Protein AF-A0A150I1Y5-F1 (afdb_monomer_lite)

Radius of gyration: 14.33 Å; chains: 1; bounding box: 32×34×32 Å

Sequence (72 aa):
MNQNLRPLSIIYNQKSGFHAAQQDEVYERLMTFWTQHGFEIQVFELNQKVDFDEMMKSVLSRHQQADLCVLW

Secondary structure (DSSP, 8-state):
----PEEEEEEEEGGG-GGGG--HHHHHHHHHHHHHTTEEEEEEEE-TTS-HHHHHHHHHHHHHHHHHHTT-

pLDDT: mean 79.7, std 14.81, range [35.06, 95.25]

Organism: NCBI:txid52133

Foldseek 3Di:
DPLLAQEDEAEAEPPPCPVVPPCVVVVVVVVVVSVVVRHDYDYHYDDPPDDPVVVVVVVVVVNVVSVVVVPD

InterPro domains:
  IPR008254 Flavodoxin/nitric oxide synthase [PS50902] (8-72)

Structure (mmCIF, N/CA/C/O backbone):
data_AF-A0A150I1Y5-F1
#
_entry.id   AF-A0A150I1Y5-F1
#
loop_
_atom_site.group_PDB
_atom_site.id
_atom_site.type_symbol
_atom_site.label_atom_id
_atom_site.label_alt_id
_atom_site.label_comp_id
_atom_site.label_asym_id
_atom_site.label_entity_id
_atom_site.label_seq_id
_atom_site.pdbx_PDB_ins_code
_atom_site.Cartn_x
_atom_site.Cartn_y
_atom_site.Cartn_z
_atom_site.occupancy
_atom_site.B_iso_or_equiv
_atom_site.auth_seq_id
_atom_site.auth_comp_id
_atom_site.auth_asym_id
_atom_site.auth_atom_id
_atom_site.pdbx_PDB_model_num
ATOM 1 N N . MET A 1 1 ? -11.600 -11.696 18.743 1.00 35.06 1 MET A N 1
ATOM 2 C CA . MET A 1 1 ? -12.489 -10.912 17.859 1.00 35.06 1 MET A CA 1
ATOM 3 C C . MET A 1 1 ? -11.918 -11.008 16.459 1.00 35.06 1 MET A C 1
ATOM 5 O O . MET A 1 1 ? -10.816 -10.520 16.255 1.00 35.06 1 MET A O 1
ATOM 9 N N . ASN A 1 2 ? -12.603 -11.700 15.548 1.00 45.53 2 ASN A N 1
ATOM 10 C CA . ASN A 1 2 ? -12.176 -11.830 14.155 1.00 45.53 2 ASN A CA 1
ATOM 11 C C . ASN A 1 2 ? -12.562 -10.531 13.433 1.00 45.53 2 ASN A C 1
ATOM 13 O O . ASN A 1 2 ? -13.655 -10.410 12.889 1.00 45.53 2 ASN A O 1
ATOM 17 N N . GLN A 1 3 ? -11.741 -9.492 13.587 1.00 56.12 3 GLN A N 1
ATOM 18 C CA . GLN A 1 3 ? -11.918 -8.257 12.830 1.00 56.12 3 GLN A CA 1
ATOM 19 C C . GLN A 1 3 ? -11.538 -8.606 11.389 1.00 56.12 3 GLN A C 1
ATOM 21 O O . GLN A 1 3 ? -10.361 -8.821 11.116 1.00 56.12 3 GLN A O 1
ATOM 26 N N . ASN A 1 4 ? -12.523 -8.734 10.496 1.00 69.44 4 ASN A N 1
ATOM 27 C CA . ASN A 1 4 ? -12.279 -8.838 9.057 1.00 69.44 4 ASN A CA 1
ATOM 28 C C . ASN A 1 4 ? -11.670 -7.509 8.598 1.00 69.44 4 ASN A C 1
ATOM 30 O O . ASN A 1 4 ? -12.386 -6.577 8.229 1.00 69.44 4 ASN A O 1
ATOM 34 N N . LEU A 1 5 ? -10.348 -7.391 8.733 1.00 79.81 5 LEU A N 1
ATOM 35 C CA . LEU A 1 5 ? -9.613 -6.203 8.337 1.00 79.81 5 LEU A CA 1
ATOM 36 C C . LEU A 1 5 ? -9.736 -6.048 6.824 1.00 79.81 5 LEU A C 1
ATOM 38 O O . LEU A 1 5 ? -9.492 -6.983 6.064 1.00 79.81 5 LEU A O 1
ATOM 42 N N . ARG A 1 6 ? -10.122 -4.854 6.383 1.00 88.06 6 ARG A N 1
ATOM 43 C CA . ARG A 1 6 ? -10.210 -4.545 4.956 1.00 88.06 6 ARG A CA 1
ATOM 44 C C . ARG A 1 6 ? -8.801 -4.291 4.423 1.00 88.06 6 ARG A C 1
ATOM 46 O O . ARG A 1 6 ? -8.058 -3.532 5.048 1.00 88.06 6 ARG A O 1
ATOM 53 N N . PRO A 1 7 ? -8.399 -4.876 3.290 1.00 93.56 7 PRO A N 1
ATOM 54 C CA . PRO A 1 7 ? -7.084 -4.603 2.741 1.00 93.56 7 PRO A CA 1
ATOM 55 C C . PRO A 1 7 ? -7.002 -3.145 2.276 1.00 93.56 7 PRO A C 1
ATOM 57 O O . PRO A 1 7 ? -7.880 -2.643 1.580 1.00 93.56 7 PRO A O 1
ATOM 60 N N . LEU A 1 8 ? -5.918 -2.464 2.640 1.00 93.44 8 LEU A N 1
ATOM 61 C CA . LEU A 1 8 ? -5.519 -1.180 2.073 1.00 93.44 8 LEU A CA 1
ATOM 62 C C . LEU A 1 8 ? -4.142 -1.346 1.436 1.00 93.44 8 LEU A C 1
ATOM 64 O O . LEU A 1 8 ? -3.204 -1.795 2.091 1.00 93.44 8 LEU A O 1
ATOM 68 N N . SER A 1 9 ? -4.009 -0.984 0.163 1.00 94.06 9 SER A N 1
ATOM 69 C CA . SER A 1 9 ? -2.732 -1.038 -0.552 1.00 94.06 9 SER A CA 1
ATOM 70 C C . SER A 1 9 ? -2.267 0.372 -0.883 1.00 94.06 9 SER A C 1
ATOM 72 O O . SER A 1 9 ? -2.971 1.109 -1.568 1.00 94.06 9 SER A O 1
ATOM 74 N N . ILE A 1 10 ? -1.083 0.744 -0.401 1.00 90.12 10 ILE A N 1
ATOM 75 C CA . ILE A 1 10 ? -0.451 2.034 -0.687 1.00 90.12 10 ILE A CA 1
ATOM 76 C C . ILE A 1 10 ? 0.678 1.780 -1.679 1.00 90.12 10 ILE A C 1
ATOM 78 O O . ILE A 1 10 ? 1.604 1.033 -1.376 1.00 90.12 10 ILE A O 1
ATOM 82 N N . ILE A 1 11 ? 0.607 2.390 -2.863 1.00 88.94 11 ILE A N 1
ATOM 83 C CA . ILE A 1 11 ? 1.659 2.289 -3.879 1.00 88.94 11 ILE A CA 1
ATOM 84 C C . ILE A 1 11 ? 2.502 3.556 -3.817 1.00 88.94 11 ILE A C 1
ATOM 86 O O . ILE A 1 11 ? 2.064 4.641 -4.199 1.00 88.94 11 ILE A O 1
ATOM 90 N N . TYR A 1 12 ? 3.725 3.409 -3.334 1.00 83.88 12 TYR A N 1
ATOM 91 C CA . TYR A 1 12 ? 4.718 4.462 -3.296 1.00 83.88 12 TYR A CA 1
ATOM 92 C C . TYR A 1 12 ? 5.503 4.490 -4.606 1.00 83.88 12 TYR A C 1
ATOM 94 O O . TYR A 1 12 ? 6.102 3.497 -5.001 1.00 83.88 12 TYR A O 1
ATOM 102 N N . ASN A 1 13 ? 5.541 5.638 -5.279 1.00 82.56 13 ASN A N 1
ATOM 103 C CA . ASN A 1 13 ? 6.383 5.834 -6.455 1.00 82.56 13 ASN A CA 1
ATOM 104 C C . ASN A 1 13 ? 7.706 6.492 -6.053 1.00 82.56 13 ASN A C 1
ATOM 106 O O . ASN A 1 13 ? 7.735 7.685 -5.742 1.00 82.56 13 ASN A O 1
ATOM 110 N N . GLN A 1 14 ? 8.807 5.744 -6.151 1.00 73.12 14 GLN A N 1
ATOM 111 C CA . GLN A 1 14 ? 10.144 6.215 -5.783 1.00 73.12 14 GLN A CA 1
ATOM 112 C C . GLN A 1 14 ? 10.589 7.444 -6.589 1.00 73.12 14 GLN A C 1
ATOM 114 O O . GLN A 1 14 ? 11.335 8.287 -6.094 1.00 73.12 14 GLN A O 1
ATOM 119 N N . LYS A 1 15 ? 10.100 7.592 -7.826 1.00 73.06 15 LYS A N 1
ATOM 120 C CA . LYS A 1 15 ? 10.430 8.720 -8.709 1.00 73.06 15 LYS A CA 1
ATOM 121 C C . LYS A 1 15 ? 9.585 9.969 -8.456 1.00 73.06 15 LYS A C 1
ATOM 123 O O . LYS A 1 15 ? 9.857 10.999 -9.062 1.00 73.06 15 LYS A O 1
ATOM 128 N N . SER A 1 16 ? 8.567 9.902 -7.596 1.00 68.06 16 SER A N 1
ATOM 129 C CA . SER A 1 16 ? 7.666 11.038 -7.350 1.00 68.06 16 SER A CA 1
ATOM 130 C C . SER A 1 16 ? 8.302 12.161 -6.521 1.00 68.06 16 SER A C 1
ATOM 132 O O . SER A 1 16 ? 7.726 13.239 -6.420 1.00 68.06 16 SER A O 1
ATOM 134 N N . GLY A 1 17 ? 9.479 11.927 -5.920 1.00 60.03 17 GLY A N 1
ATOM 135 C CA . GLY A 1 17 ? 10.168 12.907 -5.071 1.00 60.03 17 GLY A CA 1
ATOM 136 C C . GLY A 1 17 ? 9.526 13.106 -3.693 1.00 60.03 17 GLY A C 1
ATOM 137 O O . GLY A 1 17 ? 10.036 13.883 -2.893 1.00 60.03 17 GLY A O 1
ATOM 138 N N . PHE A 1 18 ? 8.452 12.374 -3.381 1.00 64.06 18 PHE A N 1
ATOM 139 C CA . PHE A 1 18 ? 7.693 12.499 -2.134 1.00 64.06 18 PHE A CA 1
ATOM 140 C C . PHE A 1 18 ? 8.533 12.205 -0.875 1.00 64.06 18 PHE A C 1
ATOM 142 O O . PHE A 1 18 ? 8.354 12.839 0.160 1.00 64.06 18 PHE A O 1
ATOM 149 N N . HIS A 1 19 ? 9.519 11.310 -0.971 1.00 54.22 19 HIS A N 1
ATOM 150 C CA . HIS A 1 19 ? 10.391 10.942 0.153 1.00 54.22 19 HIS A CA 1
ATOM 151 C C . HIS A 1 19 ? 11.550 11.927 0.390 1.00 54.22 19 HIS A C 1
ATOM 153 O O . HIS A 1 19 ? 12.141 11.939 1.463 1.00 54.22 19 HIS A O 1
ATOM 159 N N . ALA A 1 20 ? 11.844 12.824 -0.560 1.00 54.38 20 ALA A N 1
ATOM 160 C CA . ALA A 1 20 ? 12.845 13.876 -0.355 1.00 54.38 20 ALA A CA 1
ATOM 161 C C . ALA A 1 20 ? 12.364 14.983 0.611 1.00 54.38 20 ALA A C 1
ATOM 163 O O . ALA A 1 20 ? 13.149 15.849 0.987 1.00 54.38 20 ALA A O 1
ATOM 164 N N . ALA A 1 21 ? 11.086 14.956 1.015 1.00 59.44 21 ALA A N 1
ATOM 165 C CA . ALA A 1 21 ? 10.424 16.024 1.763 1.00 59.44 21 ALA A CA 1
ATOM 166 C C . ALA A 1 21 ? 10.200 15.747 3.269 1.00 59.44 21 ALA A C 1
ATOM 168 O O . ALA A 1 21 ? 9.458 16.504 3.889 1.00 59.44 21 ALA A O 1
ATOM 169 N N . GLN A 1 22 ? 10.810 14.709 3.870 1.00 55.44 22 GLN A N 1
ATOM 170 C CA . GLN A 1 22 ? 10.682 14.386 5.313 1.00 55.44 22 GLN A CA 1
ATOM 171 C C . GLN A 1 22 ? 9.223 14.283 5.811 1.00 55.44 22 G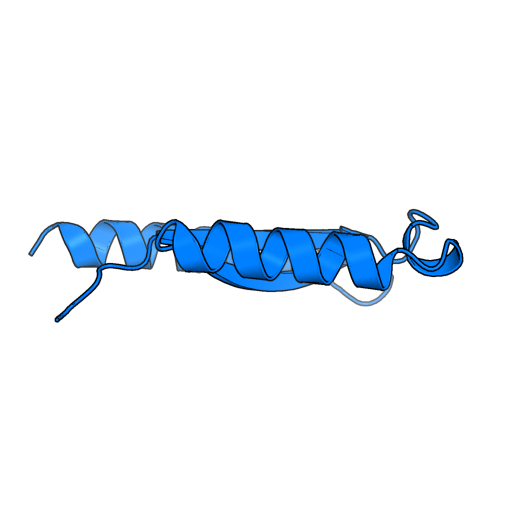LN A C 1
ATOM 173 O O . GLN A 1 22 ? 8.844 14.889 6.810 1.00 55.44 22 GLN A O 1
ATOM 178 N N . GLN A 1 23 ? 8.374 13.522 5.115 1.00 64.69 23 GLN A N 1
ATOM 179 C CA . GLN A 1 23 ? 6.957 13.362 5.488 1.00 64.69 23 GLN A CA 1
ATOM 180 C C . GLN A 1 23 ? 6.662 12.095 6.307 1.00 64.69 23 GLN A C 1
ATOM 182 O O . GLN A 1 23 ? 5.516 11.644 6.352 1.00 64.69 23 GLN A O 1
ATOM 187 N N . ASP A 1 24 ? 7.668 11.542 6.988 1.00 69.25 24 ASP A N 1
ATOM 188 C CA . ASP A 1 24 ? 7.536 10.326 7.802 1.00 69.25 24 ASP A CA 1
ATOM 189 C C . ASP A 1 24 ? 6.429 10.469 8.861 1.00 69.25 24 ASP A C 1
ATOM 191 O O . ASP A 1 24 ? 5.626 9.562 9.058 1.00 69.25 24 ASP A O 1
ATOM 195 N N . GLU A 1 25 ? 6.278 11.657 9.459 1.00 78.31 25 GLU A N 1
ATOM 196 C CA . GLU A 1 25 ? 5.215 11.926 10.437 1.00 78.31 25 GLU A CA 1
ATOM 197 C C . GLU A 1 25 ? 3.802 11.846 9.830 1.00 78.31 25 GLU A C 1
ATOM 199 O O . GLU A 1 25 ? 2.867 11.350 10.461 1.00 78.31 25 GLU A O 1
ATOM 204 N N . VAL A 1 26 ? 3.621 12.317 8.594 1.00 79.06 26 VAL A N 1
ATOM 205 C CA . VAL A 1 26 ? 2.323 12.246 7.902 1.00 79.06 26 VAL A CA 1
ATOM 206 C C . VAL A 1 26 ? 1.990 10.794 7.576 1.00 79.06 26 VAL A C 1
ATOM 208 O O . VAL A 1 26 ? 0.840 10.376 7.719 1.00 79.06 26 VAL A O 1
ATOM 211 N N . TYR A 1 27 ? 2.998 10.018 7.185 1.00 78.62 27 TYR A N 1
ATOM 212 C CA . TYR A 1 27 ? 2.847 8.607 6.874 1.00 78.62 27 TYR A CA 1
ATOM 213 C C . TYR A 1 27 ? 2.423 7.793 8.100 1.00 78.62 27 TYR A C 1
ATOM 215 O O . TYR A 1 27 ? 1.428 7.073 8.045 1.00 78.62 27 TYR A O 1
ATOM 223 N N . GLU A 1 28 ? 3.094 7.992 9.233 1.00 83.38 28 GLU A N 1
ATOM 224 C CA . GLU A 1 28 ? 2.755 7.343 10.504 1.00 83.38 28 GLU A CA 1
ATOM 225 C C . GLU A 1 28 ? 1.340 7.699 10.982 1.00 83.38 28 GLU A C 1
ATOM 227 O O . GLU A 1 28 ? 0.572 6.835 11.424 1.00 83.38 28 GLU A O 1
ATOM 232 N N . ARG A 1 29 ? 0.938 8.970 10.832 1.00 87.19 29 ARG A N 1
ATOM 233 C CA . ARG A 1 29 ? -0.433 9.407 11.141 1.00 87.19 29 ARG A CA 1
ATOM 234 C C . ARG A 1 29 ? -1.460 8.713 10.248 1.00 87.19 29 ARG A C 1
ATOM 236 O O . ARG A 1 29 ? -2.495 8.277 10.751 1.00 87.19 29 ARG A O 1
ATOM 243 N N . LEU A 1 30 ? -1.177 8.572 8.952 1.00 87.06 30 LEU A N 1
ATOM 244 C CA . LEU A 1 30 ? -2.040 7.838 8.026 1.00 87.06 30 LEU A CA 1
ATOM 245 C C . LEU A 1 30 ? -2.114 6.350 8.392 1.00 87.06 30 LEU A C 1
ATOM 247 O O . LEU A 1 30 ? -3.213 5.801 8.448 1.00 87.06 30 LEU A O 1
ATOM 251 N N . MET A 1 31 ? -0.983 5.706 8.694 1.00 87.19 31 MET A N 1
ATOM 252 C CA . MET A 1 31 ? -0.952 4.298 9.101 1.00 87.19 31 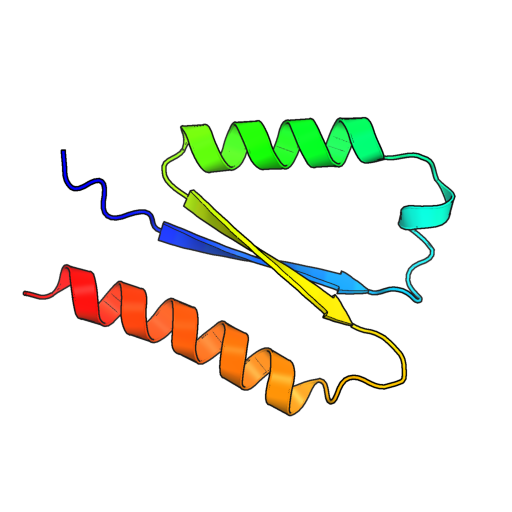MET A CA 1
ATOM 253 C C . MET A 1 31 ? -1.790 4.051 10.356 1.00 87.19 31 MET A C 1
ATOM 255 O O . MET A 1 31 ? -2.617 3.135 10.391 1.00 87.19 31 MET A O 1
ATOM 259 N N . THR A 1 32 ? -1.626 4.910 11.361 1.00 89.69 32 THR A N 1
ATOM 260 C CA . THR A 1 32 ? -2.382 4.840 12.615 1.00 89.69 32 THR A CA 1
ATOM 261 C C . THR A 1 32 ? -3.877 5.013 12.361 1.00 89.69 32 THR A C 1
ATOM 263 O O . THR A 1 32 ? -4.678 4.196 12.816 1.00 89.69 32 THR A O 1
ATOM 266 N N . PHE A 1 33 ? -4.253 6.036 11.589 1.00 92.12 33 PHE A N 1
ATOM 267 C CA . PHE A 1 33 ? -5.645 6.331 11.263 1.00 92.12 33 PHE A CA 1
ATOM 268 C C . PHE A 1 33 ? -6.332 5.145 10.573 1.00 92.12 33 PHE A C 1
ATOM 270 O O . PHE A 1 33 ? -7.377 4.675 11.020 1.00 92.12 33 PHE A O 1
ATOM 277 N N . TRP A 1 34 ? -5.732 4.594 9.517 1.00 91.88 34 TRP A N 1
ATOM 278 C CA . TRP A 1 34 ? -6.341 3.491 8.771 1.00 91.88 34 TRP A CA 1
ATOM 279 C C . TRP A 1 34 ? -6.416 2.196 9.585 1.00 91.88 34 TRP A C 1
ATOM 281 O O . TRP A 1 34 ? -7.437 1.508 9.541 1.00 91.88 34 TRP A O 1
ATOM 291 N N . THR A 1 35 ? -5.397 1.905 10.395 1.00 88.94 35 THR A N 1
ATOM 292 C CA . THR A 1 35 ? -5.409 0.743 11.297 1.00 88.94 35 THR A CA 1
ATOM 293 C C . THR A 1 35 ? -6.547 0.847 12.317 1.00 88.94 35 THR A C 1
ATOM 295 O O . THR A 1 35 ? -7.276 -0.121 12.535 1.00 88.94 35 THR A O 1
ATOM 298 N N . GLN A 1 36 ? -6.779 2.038 12.885 1.00 91.44 36 GLN A N 1
ATOM 299 C CA . GLN A 1 36 ? -7.909 2.296 13.790 1.00 91.44 36 GLN A CA 1
ATOM 300 C C . GLN A 1 36 ? -9.277 2.117 13.110 1.00 91.44 36 GLN A C 1
ATOM 302 O O . GLN A 1 36 ? -10.249 1.752 13.767 1.00 91.44 36 GLN A O 1
ATOM 307 N N . HIS A 1 37 ? -9.352 2.320 11.793 1.00 90.44 37 HIS A N 1
ATOM 308 C CA . HIS A 1 37 ? -10.558 2.118 10.983 1.00 90.44 37 HIS A CA 1
ATOM 309 C C . HIS A 1 37 ? -10.717 0.690 10.425 1.00 90.44 37 HIS A C 1
ATOM 311 O O . HIS A 1 37 ? -11.562 0.451 9.550 1.00 90.44 37 HIS A O 1
ATOM 317 N N . GLY A 1 38 ? -9.935 -0.264 10.941 1.00 89.38 38 GLY A N 1
ATOM 318 C CA . GLY A 1 38 ? -10.048 -1.679 10.594 1.00 89.38 38 GLY A CA 1
ATOM 319 C C . GLY A 1 38 ? -9.483 -2.006 9.216 1.00 89.38 38 GLY A C 1
ATOM 320 O O . GLY A 1 38 ? -10.023 -2.875 8.529 1.00 89.38 38 GLY A O 1
ATOM 321 N N . PHE A 1 39 ? -8.437 -1.295 8.789 1.00 91.69 39 PHE A N 1
ATOM 322 C CA . PHE A 1 39 ? -7.690 -1.635 7.584 1.00 91.69 39 PHE A CA 1
ATOM 323 C C . PHE A 1 39 ? -6.383 -2.354 7.912 1.00 91.69 39 PHE A C 1
ATOM 325 O O . PHE A 1 39 ? -5.657 -1.968 8.825 1.00 91.69 39 PHE A O 1
ATOM 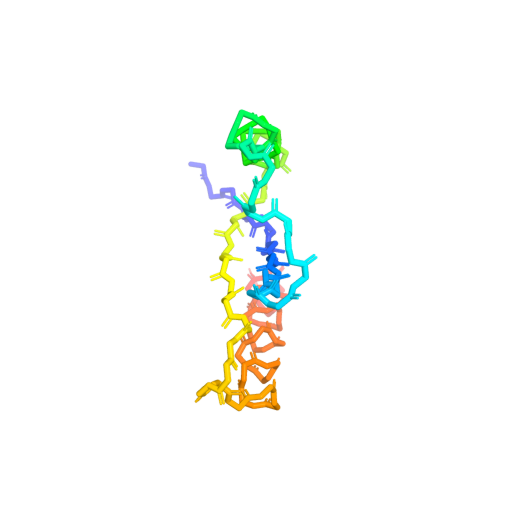332 N N . GLU A 1 40 ? -6.060 -3.367 7.115 1.00 91.12 40 GLU A N 1
ATOM 333 C CA . GLU A 1 40 ? -4.738 -3.987 7.084 1.00 91.12 40 GLU A CA 1
ATOM 334 C C . GLU A 1 40 ? -3.948 -3.386 5.917 1.00 91.12 40 GLU A C 1
ATOM 336 O O . GLU A 1 40 ? -4.289 -3.572 4.741 1.00 91.12 40 GLU A O 1
ATOM 341 N N . ILE A 1 41 ? -2.897 -2.643 6.251 1.00 90.75 41 ILE A N 1
ATOM 342 C CA . ILE A 1 41 ? -2.132 -1.834 5.303 1.00 90.75 41 ILE A CA 1
ATOM 343 C C . ILE A 1 41 ? -0.974 -2.652 4.731 1.00 90.75 41 ILE A C 1
ATOM 345 O O . ILE A 1 41 ? -0.174 -3.205 5.480 1.00 90.75 41 ILE A O 1
ATOM 349 N N . GLN A 1 42 ? -0.839 -2.665 3.406 1.00 91.31 42 GLN A N 1
ATOM 350 C CA . GLN A 1 42 ? 0.343 -3.167 2.710 1.00 91.31 42 GLN A CA 1
ATOM 351 C C . GLN A 1 42 ? 0.912 -2.089 1.790 1.00 91.31 42 GLN A C 1
ATOM 353 O O . GLN A 1 42 ? 0.187 -1.455 1.022 1.00 91.31 42 GLN A O 1
ATOM 358 N N . VAL A 1 43 ? 2.226 -1.902 1.862 1.00 88.38 43 VAL A N 1
ATOM 359 C CA . VAL A 1 43 ? 2.951 -0.892 1.092 1.00 88.38 43 VAL A CA 1
ATOM 360 C C . VAL A 1 43 ? 3.674 -1.573 -0.059 1.00 88.38 43 VAL A C 1
ATOM 362 O O . VAL A 1 43 ? 4.363 -2.571 0.142 1.00 88.38 43 VAL A O 1
ATOM 365 N N . PHE A 1 44 ? 3.524 -1.020 -1.254 1.00 89.25 44 PHE A N 1
ATOM 366 C CA . PHE A 1 44 ? 4.214 -1.450 -2.460 1.00 89.25 44 PHE A CA 1
ATOM 367 C C . PHE A 1 44 ? 5.103 -0.314 -2.940 1.00 89.25 44 PHE A C 1
ATOM 369 O O . PHE A 1 44 ? 4.666 0.832 -2.992 1.00 89.25 44 PHE A O 1
ATOM 376 N N . GLU A 1 45 ? 6.340 -0.621 -3.309 1.00 86.69 45 GLU A N 1
ATOM 377 C CA . GLU A 1 45 ? 7.261 0.361 -3.869 1.00 86.69 45 GLU A CA 1
ATOM 378 C C . GLU A 1 45 ? 7.384 0.162 -5.380 1.00 86.69 45 GLU A C 1
ATOM 380 O O . GLU A 1 45 ? 7.887 -0.852 -5.856 1.00 86.69 45 GLU A O 1
ATOM 385 N N . LEU A 1 46 ? 6.962 1.168 -6.137 1.00 85.69 46 LEU A N 1
ATOM 386 C CA . LEU A 1 46 ? 7.212 1.293 -7.559 1.00 85.69 46 LEU A CA 1
ATOM 387 C C . LEU A 1 46 ? 8.574 1.961 -7.772 1.00 85.69 46 LEU A C 1
ATOM 389 O O . LEU A 1 46 ? 8.743 3.169 -7.572 1.00 85.69 46 LEU A O 1
ATOM 393 N N . ASN A 1 47 ? 9.537 1.162 -8.219 1.00 83.25 47 ASN A N 1
ATOM 394 C CA . ASN A 1 47 ? 10.879 1.599 -8.594 1.00 83.25 47 ASN A CA 1
ATOM 395 C C . ASN A 1 47 ? 11.236 1.126 -10.016 1.00 83.25 47 ASN A C 1
ATOM 397 O O . ASN A 1 47 ? 10.435 0.499 -10.699 1.00 83.25 47 ASN A O 1
ATOM 401 N N . GLN A 1 48 ? 12.447 1.442 -10.491 1.00 74.94 48 GLN A N 1
ATOM 402 C CA . GLN A 1 48 ? 12.880 1.108 -11.860 1.00 74.94 48 GLN A CA 1
ATOM 403 C C . GLN A 1 48 ? 12.984 -0.394 -12.155 1.00 74.94 48 GLN A C 1
ATOM 405 O O . GLN A 1 48 ? 13.050 -0.768 -13.321 1.00 74.94 48 GLN A O 1
ATOM 410 N N . LYS A 1 49 ? 13.061 -1.233 -11.121 1.00 79.19 49 LYS A N 1
ATOM 411 C CA . LYS A 1 49 ? 13.261 -2.682 -11.231 1.00 79.19 49 LYS A CA 1
ATOM 412 C C . LYS A 1 49 ? 11.966 -3.473 -11.047 1.00 79.19 49 LYS A C 1
ATOM 414 O O . LYS A 1 49 ? 11.987 -4.685 -11.222 1.00 79.19 49 LYS A O 1
ATOM 419 N N . VAL A 1 50 ? 10.877 -2.810 -10.657 1.00 82.50 50 VAL A N 1
ATOM 420 C CA . VAL A 1 50 ? 9.582 -3.448 -10.412 1.00 82.50 50 VAL A CA 1
ATOM 421 C C . VAL A 1 50 ? 8.768 -3.439 -11.695 1.00 82.50 50 VAL A C 1
ATOM 423 O O . VAL A 1 50 ? 8.557 -2.384 -12.295 1.00 82.50 50 VAL A O 1
ATOM 426 N N . ASP A 1 51 ? 8.291 -4.616 -12.089 1.00 88.50 51 ASP A N 1
ATOM 427 C CA . ASP A 1 51 ? 7.251 -4.739 -13.100 1.00 88.50 51 ASP A CA 1
ATOM 428 C C . ASP A 1 51 ? 5.923 -4.262 -12.494 1.00 88.50 51 ASP A C 1
ATOM 430 O O . ASP A 1 51 ? 5.398 -4.832 -11.530 1.00 88.50 51 ASP A O 1
ATOM 434 N N . PHE A 1 52 ? 5.402 -3.165 -13.041 1.00 87.88 52 PHE A N 1
ATOM 435 C CA . PHE A 1 52 ? 4.162 -2.561 -12.574 1.00 87.88 52 PHE A CA 1
ATOM 436 C C . PHE A 1 52 ? 2.974 -3.520 -12.709 1.00 87.88 52 PHE A C 1
ATOM 438 O O . PHE A 1 52 ? 2.136 -3.573 -11.807 1.00 87.88 52 PHE A O 1
ATOM 445 N N . ASP A 1 53 ? 2.913 -4.307 -13.783 1.00 92.19 53 ASP A N 1
ATOM 446 C CA . ASP A 1 53 ? 1.798 -5.214 -14.036 1.00 92.19 53 ASP A CA 1
ATOM 447 C C . ASP A 1 53 ? 1.811 -6.382 -13.044 1.00 92.19 53 ASP A C 1
ATOM 449 O O . ASP A 1 53 ? 0.761 -6.777 -12.530 1.00 92.19 53 ASP A O 1
ATOM 453 N N . GLU A 1 54 ? 2.988 -6.920 -12.709 1.00 92.12 54 GLU A N 1
ATOM 454 C CA . GLU A 1 54 ? 3.118 -7.956 -11.673 1.00 92.12 54 GLU A CA 1
ATOM 455 C C . GLU A 1 54 ? 2.766 -7.435 -10.275 1.00 92.12 54 GLU A C 1
ATOM 457 O O . GLU A 1 54 ? 2.054 -8.101 -9.509 1.00 92.12 54 GLU A O 1
ATOM 462 N N . MET A 1 55 ? 3.200 -6.216 -9.948 1.00 93.75 55 MET A N 1
ATOM 463 C CA . MET A 1 55 ? 2.831 -5.559 -8.697 1.00 93.75 55 MET A CA 1
ATOM 464 C C . MET A 1 55 ? 1.312 -5.368 -8.611 1.00 93.75 55 MET A C 1
ATOM 466 O O . MET A 1 55 ? 0.699 -5.726 -7.604 1.00 93.75 55 MET A O 1
ATOM 470 N N . MET A 1 56 ? 0.679 -4.870 -9.675 1.00 94.31 56 MET A N 1
ATOM 471 C CA . MET A 1 56 ? -0.768 -4.657 -9.704 1.00 94.31 56 MET A CA 1
ATOM 472 C C . MET A 1 56 ? -1.560 -5.964 -9.632 1.00 94.31 56 MET A C 1
ATOM 474 O O . MET A 1 56 ? -2.588 -6.001 -8.956 1.00 94.31 56 MET A O 1
ATOM 478 N N . LYS A 1 57 ? -1.079 -7.061 -10.234 1.00 95.25 57 LYS A N 1
ATOM 479 C CA . LYS A 1 57 ? -1.675 -8.398 -10.037 1.00 95.25 57 LYS A CA 1
ATOM 480 C C . 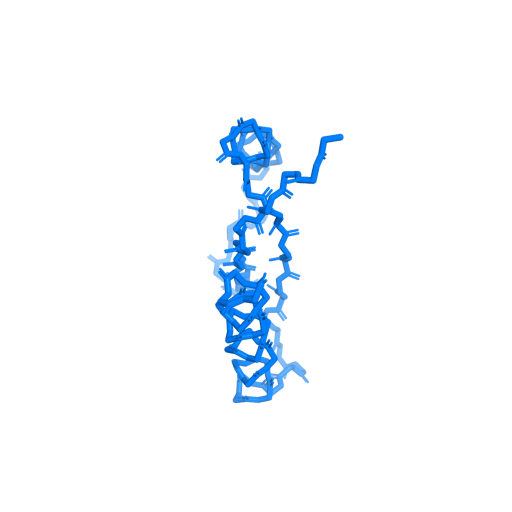LYS A 1 57 ? -1.658 -8.809 -8.564 1.00 95.25 57 LYS A C 1
ATOM 482 O O . LYS A 1 57 ? -2.658 -9.321 -8.064 1.00 95.25 57 LYS A O 1
ATOM 487 N N . SER A 1 58 ? -0.557 -8.543 -7.861 1.00 92.75 58 SER A N 1
ATOM 488 C CA . SER A 1 58 ? -0.424 -8.841 -6.429 1.00 92.75 58 SER A CA 1
ATOM 489 C C . SER A 1 58 ? -1.381 -8.001 -5.579 1.00 92.75 58 SER A C 1
ATOM 491 O O . SER A 1 58 ? -2.058 -8.534 -4.699 1.00 92.75 58 SER A O 1
ATOM 493 N N . VAL A 1 59 ? -1.497 -6.703 -5.888 1.00 93.81 59 VAL A N 1
ATOM 494 C CA . VAL A 1 59 ? -2.471 -5.800 -5.257 1.00 93.81 59 VAL A CA 1
ATOM 495 C C . VAL A 1 59 ? -3.888 -6.333 -5.461 1.00 93.81 59 VAL A C 1
ATOM 497 O O . VAL A 1 59 ? -4.601 -6.564 -4.492 1.00 93.81 59 VAL A O 1
ATOM 500 N N . LEU A 1 60 ? -4.295 -6.603 -6.700 1.00 94.19 60 LEU A N 1
ATOM 501 C CA . LEU A 1 60 ? -5.648 -7.073 -7.002 1.00 94.19 60 LEU A CA 1
ATOM 502 C C . LEU A 1 60 ? -5.966 -8.413 -6.325 1.00 94.19 60 LEU A C 1
ATOM 504 O O . LEU A 1 60 ? -7.030 -8.550 -5.723 1.00 94.19 60 LEU A O 1
ATOM 508 N N . SER A 1 61 ? -5.034 -9.370 -6.357 1.00 92.75 61 SER A N 1
ATOM 509 C CA . SER A 1 61 ? -5.212 -10.681 -5.722 1.00 92.75 61 SER A CA 1
ATOM 510 C C . SER A 1 61 ? -5.474 -10.562 -4.219 1.00 92.75 61 SER A C 1
ATOM 512 O O . SER A 1 61 ? -6.325 -11.274 -3.692 1.00 92.75 61 SER A O 1
ATOM 514 N N . ARG A 1 62 ? -4.777 -9.657 -3.519 1.00 91.69 62 ARG A N 1
ATOM 515 C CA . ARG A 1 62 ? -4.993 -9.412 -2.084 1.00 91.69 62 ARG A CA 1
ATOM 516 C C . ARG A 1 62 ? -6.409 -8.914 -1.794 1.00 91.69 62 ARG A C 1
ATOM 518 O O . ARG A 1 62 ? -7.033 -9.370 -0.840 1.00 91.69 62 ARG A O 1
ATOM 525 N N . HIS A 1 63 ? -6.913 -7.985 -2.602 1.00 91.19 63 HIS A N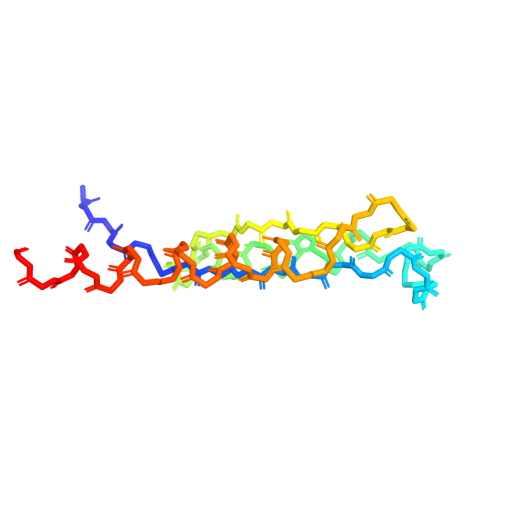 1
ATOM 526 C CA . HIS A 1 63 ? -8.254 -7.425 -2.411 1.00 91.19 63 HIS A CA 1
ATOM 527 C C . HIS A 1 63 ? -9.346 -8.456 -2.725 1.00 91.19 63 HIS A C 1
ATOM 529 O O . HIS A 1 63 ? -10.269 -8.623 -1.936 1.00 91.19 63 HIS A O 1
ATOM 535 N N . GLN A 1 64 ? -9.175 -9.245 -3.790 1.00 89.38 64 GLN A N 1
ATOM 536 C CA . GLN A 1 64 ? -10.103 -10.327 -4.142 1.00 89.38 64 GLN A CA 1
ATOM 537 C C . GLN A 1 64 ? -10.167 -11.436 -3.080 1.00 89.38 64 GLN A C 1
ATOM 539 O O . GLN A 1 64 ? -11.239 -11.966 -2.799 1.00 89.38 64 GLN A O 1
ATOM 544 N N . GLN A 1 65 ? -9.031 -11.800 -2.478 1.00 83.75 65 GLN A N 1
ATOM 545 C CA . GLN A 1 65 ? -8.994 -12.802 -1.407 1.00 83.75 65 GLN A CA 1
ATOM 546 C C . GLN A 1 65 ? -9.718 -12.326 -0.147 1.00 83.75 65 GLN A C 1
ATOM 548 O O . GLN A 1 65 ? -10.391 -13.125 0.503 1.00 83.75 65 GLN A O 1
ATOM 553 N N . ALA A 1 66 ? -9.615 -11.037 0.183 1.00 78.06 66 ALA A N 1
ATOM 554 C CA . ALA A 1 66 ? -10.365 -10.470 1.293 1.00 78.06 66 ALA A CA 1
ATOM 555 C C . ALA A 1 66 ? -11.876 -10.540 1.035 1.00 78.06 66 ALA A C 1
ATOM 557 O O . ALA A 1 66 ? -12.599 -10.999 1.913 1.00 78.06 66 ALA A O 1
ATOM 558 N N . ASP A 1 67 ? -12.336 -10.192 -0.171 1.00 69.12 67 ASP A N 1
ATOM 559 C CA . ASP A 1 67 ? -13.754 -10.279 -0.555 1.00 69.12 67 ASP A CA 1
ATOM 560 C C . ASP A 1 67 ? -14.295 -11.719 -0.514 1.00 69.12 67 ASP A C 1
ATOM 562 O O . ASP A 1 67 ? -15.429 -11.960 -0.100 1.00 69.12 67 ASP A O 1
ATOM 566 N N . LEU A 1 68 ? -13.477 -12.704 -0.894 1.00 64.50 68 LEU A N 1
ATOM 567 C CA . LEU A 1 68 ? -13.836 -14.121 -0.786 1.00 64.50 68 LEU A CA 1
ATOM 568 C C . LEU A 1 68 ? -13.900 -14.601 0.673 1.00 64.50 68 LEU A C 1
ATOM 570 O O . LEU A 1 68 ? -14.702 -15.477 0.982 1.00 64.50 68 LEU A O 1
ATOM 574 N N . CYS A 1 69 ? -13.089 -14.030 1.570 1.00 56.59 69 CYS A N 1
ATOM 575 C CA . CYS A 1 69 ? -13.056 -14.377 2.994 1.00 56.59 69 CYS A CA 1
ATOM 576 C C . CYS A 1 69 ? -14.296 -13.874 3.764 1.00 56.59 69 CYS A C 1
ATOM 578 O O . CYS A 1 69 ? -14.664 -14.457 4.778 1.00 56.59 69 CYS A O 1
ATOM 580 N N . VAL A 1 70 ? -14.978 -12.825 3.281 1.00 54.38 70 VAL A N 1
ATOM 581 C CA . VAL A 1 70 ? -16.204 -12.283 3.910 1.00 54.38 70 VAL A CA 1
ATOM 582 C C . VAL A 1 70 ? -17.501 -12.996 3.494 1.00 54.38 70 VAL A C 1
ATOM 584 O O . VAL A 1 70 ? -18.554 -12.686 4.049 1.00 54.38 70 VAL A O 1
ATOM 587 N N . LEU A 1 71 ? -17.453 -13.921 2.527 1.00 51.97 71 LEU A N 1
ATOM 588 C CA . LEU A 1 71 ? -18.632 -14.583 1.943 1.00 51.97 71 LEU A CA 1
ATOM 589 C C . LEU A 1 71 ? -18.934 -15.988 2.505 1.00 51.97 71 LEU A C 1
ATOM 591 O O . LEU A 1 71 ? -19.862 -16.634 2.014 1.00 51.97 71 LEU A O 1
ATOM 595 N N . TRP A 1 72 ? -18.197 -16.448 3.521 1.00 44.44 72 TRP A N 1
ATOM 596 C CA . TRP A 1 72 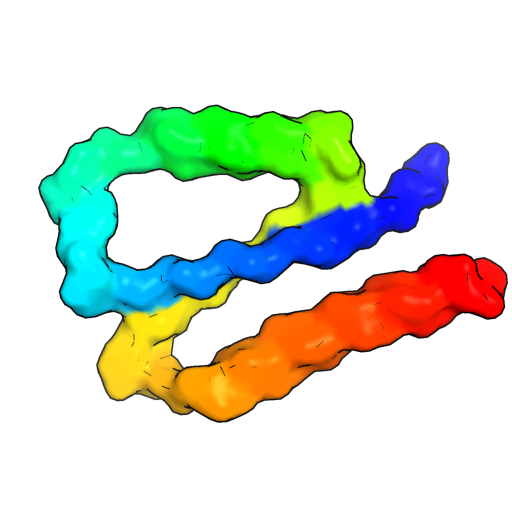? -18.384 -17.752 4.173 1.00 44.44 72 TRP A CA 1
ATOM 597 C C . TRP A 1 72 ? -18.519 -17.624 5.689 1.00 44.44 72 TRP A C 1
ATOM 599 O O . TRP A 1 72 ? -17.753 -16.836 6.289 1.00 44.44 72 TRP A O 1
#